Protein AF-A0A6A4K2A8-F1 (afdb_monomer_lite)

pLDDT: mean 83.27, std 16.17, range [41.16, 98.5]

Radius of gyration: 20.91 Å; chains: 1; bounding box: 30×36×70 Å

Organism: Apolygus lucorum (NCBI:txid248454)

Secondary structure (DSSP, 8-state):
----PPP---PPPSS--EEEE----B-TT-BTTTTBT-TT--S-----BTTB-TTSPBPHHHHHHHHHHHHHHHTT--SEEEE--

Structure (mmCIF, N/CA/C/O backbone):
data_AF-A0A6A4K2A8-F1
#
_entry.id   AF-A0A6A4K2A8-F1
#
loop_
_atom_site.group_PDB
_atom_site.id
_atom_site.type_symbol
_atom_site.label_atom_id
_atom_site.label_alt_id
_atom_site.label_comp_id
_atom_site.label_asym_id
_atom_site.label_entity_id
_atom_site.label_seq_id
_atom_site.pdbx_PDB_ins_code
_atom_site.Cartn_x
_atom_site.Cartn_y
_atom_site.Cartn_z
_atom_site.occupancy
_atom_site.B_iso_or_equiv
_atom_site.auth_seq_id
_atom_site.auth_comp_id
_atom_site.auth_asym_id
_atom_site.auth_atom_id
_atom_site.pdbx_PDB_model_num
ATOM 1 N N . MET A 1 1 ? -11.025 -25.167 43.882 1.00 41.16 1 MET A N 1
ATOM 2 C CA . MET A 1 1 ? -12.001 -24.510 42.988 1.00 41.16 1 MET A CA 1
ATOM 3 C C . MET A 1 1 ? -11.285 -23.324 42.372 1.00 41.16 1 MET A C 1
ATOM 5 O O . MET A 1 1 ? -10.896 -22.432 43.108 1.00 41.16 1 MET A O 1
ATOM 9 N N . SER A 1 2 ? -10.953 -23.400 41.083 1.00 50.00 2 SER A N 1
ATOM 10 C CA . SER A 1 2 ? -10.256 -22.323 40.374 1.00 50.00 2 SER A CA 1
ATOM 11 C C . SER A 1 2 ? -11.299 -21.297 39.944 1.00 50.00 2 SER A C 1
ATOM 13 O O . SER A 1 2 ? -12.215 -21.637 39.196 1.00 50.00 2 SER A O 1
ATOM 15 N N . GLU A 1 3 ? -11.206 -20.079 40.472 1.00 58.78 3 GLU A N 1
ATOM 16 C CA . GLU A 1 3 ? -12.058 -18.966 40.062 1.00 58.78 3 GLU A CA 1
ATOM 17 C C . GLU A 1 3 ? -11.810 -18.665 38.580 1.00 58.78 3 GLU A C 1
ATOM 19 O O . GLU A 1 3 ? -10.724 -18.243 38.180 1.00 58.78 3 GLU A O 1
ATOM 24 N N . HIS A 1 4 ? -12.819 -18.906 37.745 1.00 58.25 4 HIS A N 1
ATOM 25 C CA . HIS A 1 4 ? -12.840 -18.384 36.386 1.00 58.25 4 HIS A CA 1
ATOM 26 C C . HIS A 1 4 ? -13.029 -16.871 36.465 1.00 58.25 4 HIS A C 1
ATOM 28 O O . HIS A 1 4 ? -14.134 -16.379 36.687 1.00 58.25 4 HIS A O 1
ATOM 34 N N . LYS A 1 5 ? -11.929 -16.132 36.301 1.00 58.56 5 LYS A 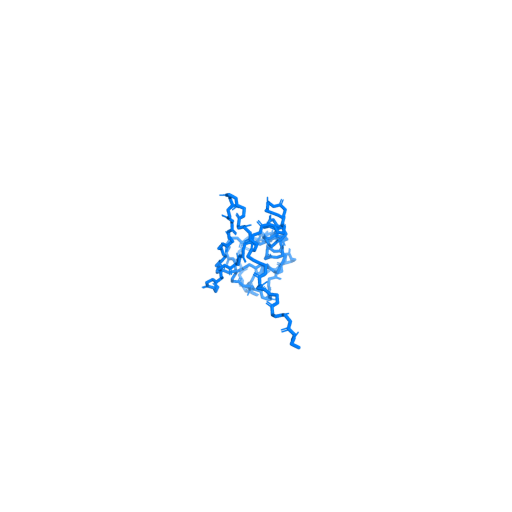N 1
ATOM 35 C CA . LYS A 1 5 ? -11.967 -14.684 36.112 1.00 58.56 5 LYS A CA 1
ATOM 36 C C . LYS A 1 5 ? -12.721 -14.405 34.803 1.00 58.56 5 LYS A C 1
ATOM 38 O O . LYS A 1 5 ? -12.293 -14.917 33.766 1.00 58.56 5 LYS A O 1
ATOM 43 N N . PRO A 1 6 ? -13.826 -13.641 34.819 1.00 64.94 6 PRO A N 1
ATOM 44 C CA . PRO A 1 6 ? -14.527 -13.303 33.591 1.00 64.94 6 PRO A CA 1
ATOM 45 C C . PRO A 1 6 ? -13.577 -12.544 32.653 1.00 64.94 6 PRO A C 1
ATOM 47 O O . PRO A 1 6 ? -12.717 -11.792 33.136 1.00 64.94 6 PRO A O 1
ATOM 50 N N . PRO A 1 7 ? -13.689 -12.741 31.327 1.00 63.00 7 PRO A N 1
ATOM 51 C CA . PRO A 1 7 ? -12.912 -11.970 30.373 1.00 63.00 7 PRO A CA 1
ATOM 52 C C . PRO A 1 7 ? -13.154 -10.485 30.643 1.00 63.00 7 PRO A C 1
ATOM 54 O O . PRO A 1 7 ? -14.289 -10.045 30.812 1.00 63.00 7 PRO A O 1
ATOM 57 N N . SER A 1 8 ? -12.062 -9.733 30.753 1.00 59.91 8 SER A N 1
ATOM 58 C CA . SER A 1 8 ? -12.094 -8.287 30.932 1.00 59.91 8 SER A CA 1
ATOM 59 C C . SER A 1 8 ? -12.818 -7.674 29.738 1.00 59.91 8 SER A C 1
ATOM 61 O O . SER A 1 8 ? -12.215 -7.520 28.678 1.00 59.91 8 SER A O 1
ATOM 63 N N . THR A 1 9 ? -14.095 -7.328 29.900 1.00 59.75 9 THR A N 1
ATOM 64 C CA . THR A 1 9 ? -14.840 -6.512 28.942 1.00 59.75 9 THR A CA 1
ATOM 65 C C . THR A 1 9 ? -14.169 -5.147 28.913 1.00 59.75 9 THR A C 1
ATOM 67 O O . THR A 1 9 ? -14.428 -4.290 29.757 1.00 59.75 9 THR A O 1
ATOM 70 N N . ARG A 1 10 ? -13.214 -4.965 28.000 1.00 65.38 10 ARG A N 1
ATOM 71 C CA . ARG A 1 10 ? -12.625 -3.655 27.746 1.00 65.38 10 ARG A CA 1
ATOM 72 C C . ARG A 1 10 ? -13.779 -2.796 27.231 1.00 65.38 10 ARG A C 1
ATOM 74 O O . ARG A 1 10 ? -14.356 -3.123 26.200 1.00 65.38 10 ARG A O 1
ATOM 81 N N . ALA A 1 11 ? -14.179 -1.781 27.995 1.00 67.19 11 ALA A N 1
ATOM 82 C CA . ALA A 1 11 ? -15.138 -0.799 27.510 1.00 67.19 11 ALA A CA 1
ATOM 83 C C . ALA A 1 11 ? -14.568 -0.222 26.208 1.00 67.19 11 ALA A C 1
ATOM 85 O O . ALA A 1 11 ? -13.420 0.233 26.205 1.00 67.19 11 ALA A O 1
ATOM 86 N N . LEU A 1 12 ? -15.316 -0.328 25.108 1.00 65.38 12 LEU A N 1
ATOM 87 C CA . LEU A 1 12 ? -14.902 0.300 23.859 1.00 65.38 12 LEU A CA 1
ATOM 88 C C . LEU A 1 12 ? -14.840 1.817 24.105 1.00 65.38 12 LEU A C 1
ATOM 90 O O . LEU A 1 12 ? -15.712 2.338 24.815 1.00 65.38 12 LEU A O 1
ATOM 94 N N . PRO A 1 13 ? -13.805 2.518 23.610 1.00 67.06 13 PRO A N 1
ATOM 95 C CA . PRO A 1 13 ? -13.756 3.970 23.710 1.00 67.06 13 PRO A CA 1
ATOM 96 C C . PRO A 1 13 ? -15.030 4.572 23.100 1.00 67.06 13 PRO A C 1
ATOM 98 O O . PRO A 1 13 ? -15.630 3.980 22.205 1.00 67.06 13 PRO A O 1
ATOM 101 N N . LEU A 1 14 ? -15.458 5.736 23.597 1.00 70.38 14 LEU A N 1
ATOM 102 C CA . LEU A 1 14 ? -16.674 6.407 23.109 1.00 70.38 14 LEU A CA 1
ATOM 103 C C . LEU A 1 14 ? -16.618 6.694 21.596 1.00 70.38 14 LEU A C 1
ATOM 105 O O . LEU A 1 14 ? -17.667 6.697 20.957 1.00 70.38 14 LEU A O 1
ATOM 109 N N . ASP A 1 15 ? -15.406 6.828 21.044 1.00 80.06 15 ASP A N 1
ATOM 110 C CA 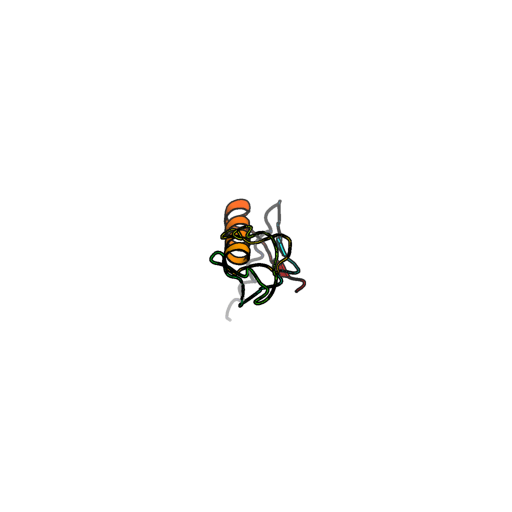. ASP A 1 15 ? -15.138 6.875 19.610 1.00 80.06 15 ASP A CA 1
ATOM 111 C C . ASP A 1 15 ? -14.336 5.635 19.189 1.00 80.06 15 ASP A C 1
ATOM 113 O O . ASP A 1 15 ? -13.241 5.385 19.695 1.00 80.06 15 ASP A O 1
ATOM 117 N N . SER A 1 16 ? -14.876 4.861 18.248 1.00 86.81 16 SER A N 1
ATOM 118 C CA . SER A 1 16 ? -14.208 3.705 17.653 1.00 86.81 16 SER A CA 1
ATOM 119 C C . SER A 1 16 ? -14.008 3.920 16.158 1.00 86.81 16 SER A C 1
ATOM 121 O O . SER A 1 16 ? -14.894 4.423 15.464 1.00 86.81 16 SER A O 1
ATOM 123 N N . TYR A 1 17 ? -12.835 3.529 15.671 1.00 93.62 17 TYR A N 1
ATOM 124 C CA . TYR A 1 17 ? -12.411 3.717 14.292 1.00 93.62 17 TYR A CA 1
ATOM 125 C C . TYR A 1 17 ? -12.044 2.376 13.667 1.00 93.62 17 TYR A C 1
ATOM 127 O O . TYR A 1 17 ? -11.484 1.488 14.316 1.00 93.62 17 TYR A O 1
ATOM 135 N N . PHE A 1 18 ? -12.308 2.257 12.373 1.00 96.50 18 PHE A N 1
ATOM 136 C CA . PHE A 1 18 ? -11.772 1.197 11.534 1.00 96.50 18 PHE A CA 1
ATOM 137 C C . PHE A 1 18 ? -11.243 1.812 10.243 1.00 96.50 18 PHE A C 1
ATOM 139 O O . PHE A 1 18 ? -11.734 2.844 9.781 1.00 96.50 18 PHE A O 1
ATOM 146 N N . TRP A 1 19 ? -10.251 1.161 9.648 1.00 98.19 19 TRP A N 1
ATOM 147 C CA . TRP A 1 19 ? -9.774 1.525 8.320 1.00 98.19 19 TRP A CA 1
ATOM 148 C C . TRP A 1 19 ? -10.507 0.707 7.265 1.00 98.19 19 TRP A C 1
ATOM 150 O O . TRP A 1 19 ? -10.664 -0.500 7.430 1.00 98.19 19 TRP A O 1
ATOM 160 N N . HIS A 1 20 ? -10.908 1.335 6.162 1.00 98.19 20 HIS A N 1
ATOM 161 C CA . HIS A 1 20 ? -11.306 0.626 4.947 1.00 98.19 20 HIS A CA 1
ATOM 162 C C . HIS A 1 20 ? -10.288 0.929 3.852 1.00 98.19 20 HIS A C 1
ATOM 164 O O . HIS A 1 20 ? -10.100 2.085 3.484 1.00 98.19 20 HIS A O 1
ATOM 170 N N . ILE A 1 21 ? -9.619 -0.114 3.368 1.00 98.38 21 ILE A N 1
ATOM 171 C CA . ILE A 1 21 ? -8.688 -0.058 2.239 1.00 98.38 21 ILE A CA 1
ATOM 172 C C . ILE A 1 21 ? -9.178 -0.980 1.121 1.00 98.38 21 ILE A C 1
ATOM 174 O O . ILE A 1 21 ? -9.807 -2.010 1.372 1.00 98.38 21 ILE A O 1
ATOM 178 N N . SER A 1 22 ? -8.897 -0.612 -0.121 1.00 98.25 22 SER A N 1
ATOM 179 C CA . SER A 1 22 ? -9.277 -1.385 -1.300 1.00 98.25 22 SER A CA 1
ATOM 180 C C . SER A 1 22 ? -8.325 -1.076 -2.442 1.00 98.25 22 SER A C 1
ATOM 182 O O . SER A 1 22 ? -7.697 -0.018 -2.463 1.00 98.25 22 SER A O 1
ATOM 184 N N . ASP A 1 23 ? -8.262 -2.008 -3.374 1.00 97.56 23 ASP A N 1
ATOM 185 C CA . ASP A 1 23 ? -7.736 -1.913 -4.725 1.00 97.56 23 ASP A CA 1
ATOM 186 C C . ASP A 1 23 ? -6.334 -1.311 -4.756 1.00 97.56 23 ASP A C 1
ATOM 188 O O . ASP A 1 23 ? -6.046 -0.384 -5.511 1.00 97.56 23 ASP A O 1
ATOM 192 N N . PHE A 1 24 ? -5.426 -1.843 -3.924 1.00 97.56 24 PHE A N 1
ATOM 193 C CA . PHE A 1 24 ? -4.048 -1.347 -3.907 1.00 97.56 24 PHE A CA 1
ATOM 194 C C . PHE A 1 24 ? -3.374 -1.485 -5.268 1.00 97.56 24 PHE A C 1
ATOM 196 O O . PHE A 1 24 ? -2.502 -0.674 -5.568 1.00 97.56 24 PHE A O 1
ATOM 203 N N . HIS A 1 25 ? -3.769 -2.489 -6.064 1.00 97.38 25 HIS A N 1
ATOM 204 C CA . HIS A 1 25 ? -3.249 -2.736 -7.407 1.00 97.38 25 HIS A CA 1
ATOM 205 C C . HIS A 1 25 ? -1.725 -2.615 -7.451 1.00 97.38 25 HIS A C 1
ATOM 207 O O . HIS A 1 25 ? -1.176 -1.665 -7.988 1.00 97.38 25 HIS A O 1
ATOM 213 N N . TRP A 1 26 ? -1.021 -3.547 -6.811 1.00 96.38 26 TRP A N 1
ATOM 214 C CA . TRP A 1 26 ? 0.437 -3.501 -6.779 1.00 96.38 26 TRP A CA 1
ATOM 215 C C . TRP A 1 26 ? 1.048 -3.869 -8.140 1.00 96.38 26 TRP A C 1
ATOM 217 O O . TRP A 1 26 ? 0.849 -4.986 -8.621 1.00 96.38 26 TRP A O 1
ATOM 227 N N . ASP A 1 27 ? 1.863 -2.973 -8.706 1.00 94.38 27 ASP A N 1
ATOM 228 C CA . ASP A 1 27 ? 2.700 -3.252 -9.875 1.00 94.38 27 ASP A CA 1
ATOM 229 C C . ASP A 1 27 ? 4.151 -3.586 -9.474 1.00 94.38 27 ASP A C 1
ATOM 231 O O . ASP A 1 27 ? 4.931 -2.691 -9.121 1.00 94.38 27 ASP A O 1
ATOM 235 N N . PRO A 1 28 ? 4.578 -4.859 -9.572 1.00 92.44 28 PRO A N 1
ATOM 236 C CA . PRO A 1 28 ? 5.959 -5.250 -9.295 1.00 92.44 28 PRO A CA 1
ATOM 237 C C . PRO A 1 28 ? 6.954 -4.783 -10.370 1.00 92.44 28 PRO A C 1
ATOM 239 O O . PRO A 1 28 ? 8.162 -4.878 -10.15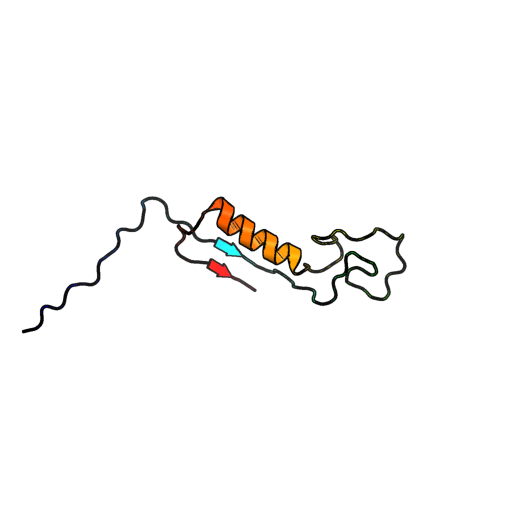7 1.00 92.44 28 PRO A O 1
ATOM 242 N N . ASN A 1 29 ? 6.481 -4.317 -11.529 1.00 89.88 29 ASN A N 1
ATOM 243 C CA . ASN A 1 29 ? 7.318 -3.845 -12.630 1.00 89.88 29 ASN A CA 1
ATOM 244 C C . ASN 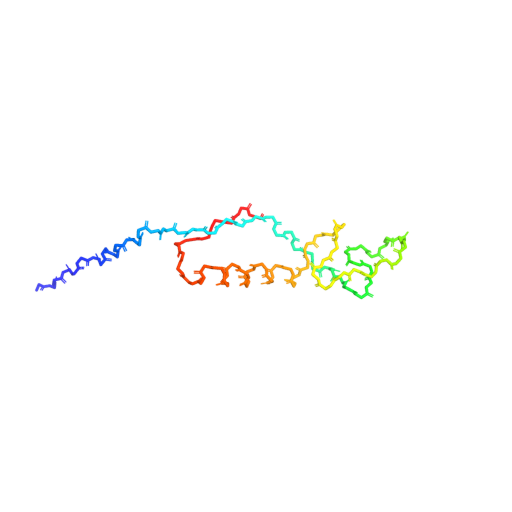A 1 29 ? 7.469 -2.323 -12.664 1.00 89.88 29 ASN A C 1
ATOM 246 O O . ASN A 1 29 ? 8.166 -1.828 -13.553 1.00 89.88 29 ASN A O 1
ATOM 250 N N . TYR A 1 30 ? 6.852 -1.597 -11.725 1.00 90.94 30 TYR A N 1
ATOM 251 C CA . TYR A 1 30 ? 6.946 -0.146 -11.693 1.00 90.94 30 TYR A CA 1
ATOM 252 C C . TYR A 1 30 ? 8.402 0.331 -11.562 1.00 90.94 30 TYR A C 1
ATOM 254 O O . TYR A 1 30 ? 9.153 -0.131 -10.699 1.00 90.94 30 TYR A O 1
ATOM 262 N N . SER A 1 31 ? 8.796 1.311 -12.377 1.00 86.75 31 SER A N 1
ATOM 263 C CA . SER A 1 31 ? 10.090 1.984 -12.291 1.00 86.75 31 SER A CA 1
ATOM 264 C C . SER A 1 31 ? 9.978 3.490 -12.512 1.00 86.75 31 SER A C 1
ATOM 266 O O . SER A 1 31 ? 9.562 3.949 -13.575 1.00 86.75 31 SER A O 1
ATOM 268 N N . ASP A 1 32 ? 10.478 4.259 -11.546 1.00 84.06 32 ASP A N 1
ATOM 269 C CA . ASP A 1 32 ? 10.657 5.715 -11.624 1.00 84.06 32 ASP A CA 1
ATOM 270 C C . ASP A 1 32 ? 11.835 6.134 -12.538 1.00 84.06 32 ASP A C 1
ATOM 272 O O . ASP A 1 32 ? 12.035 7.313 -12.825 1.00 84.06 32 ASP A O 1
ATOM 276 N N . LYS A 1 33 ? 12.621 5.165 -13.037 1.00 79.62 33 LYS A N 1
ATOM 277 C CA . LYS A 1 33 ? 13.817 5.395 -13.874 1.00 79.62 33 LYS A CA 1
ATOM 278 C C . LYS A 1 33 ? 13.577 5.209 -15.373 1.00 79.62 33 LYS A C 1
ATOM 280 O O . LYS A 1 33 ? 14.489 5.457 -16.161 1.00 79.62 33 LYS A O 1
ATOM 285 N N . GLY A 1 34 ? 12.377 4.793 -15.781 1.00 69.56 34 GLY A N 1
ATOM 286 C CA . GLY A 1 34 ? 11.983 4.682 -17.188 1.00 69.56 34 GLY A CA 1
ATOM 287 C C . GLY A 1 34 ? 11.032 3.519 -17.461 1.00 69.56 34 GLY A C 1
ATOM 288 O O . GLY A 1 34 ? 11.134 2.461 -16.850 1.00 69.56 34 GLY A O 1
ATOM 289 N N . GLY A 1 35 ? 10.105 3.712 -18.404 1.00 63.81 35 GLY A N 1
ATOM 290 C CA . GLY A 1 35 ? 9.133 2.681 -18.782 1.00 63.81 35 GLY A CA 1
ATOM 291 C C . GLY A 1 35 ? 8.073 2.379 -17.719 1.00 63.81 35 GLY A C 1
ATOM 292 O O . GLY A 1 35 ? 7.417 1.353 -17.857 1.00 63.81 35 GLY A O 1
ATOM 293 N N . ALA A 1 36 ? 7.918 3.254 -16.709 1.00 67.31 36 ALA A N 1
ATOM 294 C CA . ALA A 1 36 ? 6.942 3.229 -15.611 1.00 67.31 36 ALA A CA 1
ATOM 295 C C . ALA A 1 36 ? 6.441 1.813 -15.290 1.00 67.31 36 ALA A C 1
ATOM 297 O O . ALA A 1 36 ? 7.138 1.075 -14.617 1.00 67.31 36 ALA A O 1
ATOM 298 N N . CYS A 1 37 ? 5.304 1.416 -15.853 1.00 79.00 37 CYS A N 1
ATOM 299 C CA . CYS A 1 37 ? 4.686 0.092 -15.736 1.00 79.00 37 CYS A CA 1
ATOM 300 C C . CYS A 1 37 ? 4.594 -0.677 -17.070 1.00 79.00 37 CYS A C 1
ATOM 302 O O . CYS A 1 37 ? 4.106 -1.805 -17.144 1.00 79.00 37 CYS A O 1
ATOM 304 N N . ARG A 1 38 ? 5.015 -0.064 -18.183 1.00 71.50 38 ARG A N 1
ATOM 305 C CA . ARG A 1 38 ? 4.906 -0.620 -19.537 1.00 71.50 38 ARG A CA 1
ATOM 306 C C . ARG A 1 38 ? 6.249 -0.522 -20.235 1.00 71.50 38 ARG A C 1
ATOM 308 O O . ARG A 1 38 ? 6.671 0.554 -20.651 1.00 71.50 38 ARG A O 1
ATOM 315 N N . LYS A 1 39 ? 6.859 -1.682 -20.487 1.00 59.75 39 LYS A N 1
ATOM 316 C CA . LYS A 1 39 ? 8.159 -1.809 -21.170 1.00 59.75 39 LYS A CA 1
ATOM 317 C C . LYS A 1 39 ? 8.206 -1.201 -22.585 1.00 59.75 39 LYS A C 1
ATOM 319 O O . LYS A 1 39 ? 9.283 -1.143 -23.167 1.00 59.75 39 LYS A O 1
ATOM 324 N N . THR A 1 40 ? 7.072 -0.784 -23.156 1.00 54.84 40 THR A N 1
ATOM 325 C CA . THR A 1 40 ? 6.934 -0.445 -24.582 1.00 54.84 40 THR A CA 1
ATOM 326 C C . THR A 1 40 ? 6.185 0.853 -24.898 1.00 54.84 40 THR A C 1
ATOM 328 O O . THR A 1 40 ? 5.952 1.098 -26.076 1.00 54.84 40 THR A O 1
ATOM 331 N N . MET A 1 41 ? 5.805 1.703 -23.934 1.00 54.41 41 MET A N 1
ATOM 332 C CA . MET A 1 41 ? 5.087 2.953 -24.261 1.00 54.41 41 MET A CA 1
ATOM 333 C C . MET A 1 41 ? 6.035 3.985 -24.905 1.00 54.41 41 MET A C 1
ATOM 335 O O . MET A 1 41 ? 6.894 4.525 -24.206 1.00 54.41 41 MET A O 1
ATOM 339 N N . PRO A 1 42 ? 5.881 4.319 -26.203 1.00 51.22 42 PRO A N 1
ATOM 340 C CA . PRO A 1 42 ? 6.608 5.398 -26.851 1.00 51.22 42 PRO A CA 1
ATOM 341 C C . PRO A 1 42 ? 5.785 6.677 -26.655 1.00 51.22 42 PRO A C 1
ATOM 343 O O . PRO A 1 42 ? 5.115 7.158 -27.564 1.00 51.22 42 PRO A O 1
ATOM 346 N N . GLY A 1 43 ? 5.739 7.165 -25.420 1.00 55.56 43 GLY A N 1
ATOM 347 C CA . GLY A 1 43 ? 5.155 8.463 -25.081 1.00 55.56 43 GLY A CA 1
ATOM 348 C C . GLY A 1 43 ? 6.263 9.479 -24.814 1.00 55.56 43 GLY A C 1
ATOM 349 O O . GLY A 1 43 ? 7.384 9.061 -24.516 1.00 55.56 43 GLY A O 1
ATOM 350 N N . PRO A 1 44 ? 6.000 10.799 -24.909 1.00 55.34 44 PRO A N 1
ATOM 351 C CA . PRO A 1 44 ? 6.972 11.803 -24.482 1.00 55.34 44 PRO A CA 1
ATOM 352 C C . PRO A 1 44 ? 7.432 11.430 -23.075 1.00 55.34 44 PRO A C 1
ATOM 354 O O . PRO A 1 44 ? 6.583 11.189 -22.222 1.00 55.34 44 PRO A O 1
ATOM 357 N N . PHE A 1 45 ? 8.749 11.304 -22.884 1.00 59.97 45 PHE A N 1
ATOM 358 C CA . PHE A 1 45 ? 9.409 10.835 -21.665 1.00 59.97 45 PHE A CA 1
ATOM 359 C C . PHE A 1 45 ? 9.024 11.700 -20.455 1.00 59.97 45 PHE A C 1
ATOM 361 O O . PHE A 1 45 ? 9.794 12.546 -20.004 1.00 59.97 45 PHE A O 1
ATOM 368 N N . ARG A 1 46 ? 7.813 11.527 -19.929 1.00 65.75 46 ARG A N 1
ATOM 369 C CA . ARG A 1 46 ? 7.490 11.925 -18.571 1.00 65.75 46 ARG A CA 1
ATOM 370 C C . ARG A 1 46 ? 8.194 10.910 -17.702 1.00 65.75 46 ARG A C 1
ATOM 372 O O . ARG A 1 46 ? 7.902 9.721 -17.786 1.00 65.75 46 ARG A O 1
ATOM 379 N N . THR A 1 47 ? 9.201 11.376 -16.975 1.00 74.00 47 THR A N 1
ATOM 380 C CA . THR A 1 47 ? 9.861 10.561 -15.966 1.00 74.00 47 THR A CA 1
ATOM 381 C C . THR A 1 47 ? 8.826 10.299 -14.872 1.00 74.00 47 THR A C 1
ATOM 383 O O . THR A 1 47 ? 8.411 11.264 -14.225 1.00 74.00 47 THR A O 1
ATOM 386 N N . PRO A 1 48 ? 8.366 9.050 -14.709 1.00 84.31 48 PRO A N 1
ATOM 387 C CA . PRO A 1 48 ? 7.366 8.710 -13.704 1.00 84.31 48 PRO A CA 1
ATOM 388 C C . PRO A 1 48 ? 7.897 9.009 -12.293 1.00 84.31 48 PRO A C 1
ATOM 390 O O . PRO A 1 48 ? 9.101 8.929 -12.040 1.00 84.31 48 PRO A O 1
ATOM 393 N N . GLY A 1 49 ? 7.010 9.394 -11.372 1.00 89.75 49 GLY A N 1
ATOM 394 C CA . GLY A 1 49 ? 7.395 9.798 -10.018 1.00 89.75 49 GLY A CA 1
ATOM 395 C C . GLY A 1 49 ? 7.758 8.617 -9.106 1.00 89.75 49 GLY A C 1
ATOM 396 O O . GLY A 1 49 ? 7.392 7.477 -9.380 1.00 89.75 49 GLY A O 1
ATOM 397 N N . PRO A 1 50 ? 8.411 8.848 -7.955 1.00 92.75 50 PRO A N 1
ATOM 398 C CA . PRO A 1 50 ? 8.747 7.770 -7.019 1.00 92.75 50 PRO A CA 1
ATOM 399 C C . PRO A 1 50 ? 7.523 7.138 -6.334 1.00 92.75 50 PRO A C 1
ATOM 401 O O . PRO A 1 50 ? 7.637 6.053 -5.771 1.00 92.75 50 PRO A O 1
ATOM 404 N N . LEU A 1 51 ? 6.363 7.806 -6.359 1.00 94.56 51 LEU A N 1
ATOM 405 C CA . LEU A 1 51 ? 5.106 7.336 -5.759 1.00 94.56 51 LEU A CA 1
ATOM 406 C C . LEU A 1 51 ? 4.062 6.900 -6.791 1.00 94.56 51 LEU A C 1
ATOM 408 O O . LEU A 1 51 ? 2.943 6.583 -6.411 1.00 94.56 51 LEU A O 1
ATOM 412 N N . GLY A 1 52 ? 4.397 6.879 -8.078 1.00 92.44 52 GLY A N 1
ATOM 413 C CA . GLY A 1 52 ? 3.463 6.443 -9.111 1.00 92.44 52 GLY A CA 1
ATOM 414 C C . GLY A 1 52 ? 3.361 7.398 -10.290 1.00 92.44 52 GLY A C 1
ATOM 415 O O . GLY A 1 52 ? 3.970 8.470 -10.329 1.00 92.44 52 GLY A O 1
ATOM 416 N N . GLU A 1 53 ? 2.554 6.953 -11.242 1.00 88.75 53 GLU A N 1
ATOM 417 C CA . GLU A 1 53 ? 2.160 7.644 -12.461 1.00 88.75 53 GLU A CA 1
ATOM 418 C C . GLU A 1 53 ? 0.694 7.280 -12.715 1.00 88.75 53 GLU A C 1
ATOM 420 O O . GLU A 1 53 ? 0.317 6.121 -12.561 1.00 88.75 53 GLU A O 1
ATOM 425 N N . GLU A 1 54 ? -0.132 8.237 -13.132 1.00 87.69 54 GLU A N 1
ATOM 426 C CA . GLU A 1 54 ? -1.589 8.065 -13.297 1.00 87.69 54 GLU A CA 1
ATOM 427 C C . GLU A 1 54 ? -2.015 6.936 -14.252 1.00 87.69 54 GLU A C 1
ATOM 429 O O . GLU A 1 54 ? -3.143 6.455 -14.196 1.00 87.69 54 GLU A O 1
ATOM 434 N N . SER A 1 55 ? -1.123 6.529 -15.156 1.00 87.56 55 SER A N 1
ATOM 435 C CA . SER A 1 55 ? -1.373 5.489 -16.159 1.00 87.56 55 SER A CA 1
ATOM 436 C C . SER A 1 55 ? -0.921 4.088 -15.728 1.00 87.56 55 SER A C 1
ATOM 438 O O . SER A 1 55 ? -0.983 3.153 -16.536 1.00 87.56 55 SER A O 1
ATOM 440 N N . CYS A 1 56 ? -0.465 3.948 -14.482 1.00 89.81 56 CYS A N 1
ATOM 441 C CA . CYS A 1 56 ? 0.078 2.728 -13.907 1.00 89.81 56 CYS A CA 1
ATOM 442 C C . CYS A 1 56 ? -0.673 2.299 -12.647 1.00 89.81 56 CYS A C 1
ATOM 444 O O . CYS A 1 56 ? -1.264 3.114 -11.944 1.00 89.81 56 CYS A O 1
ATOM 446 N N . ASP A 1 57 ? -0.570 1.006 -12.359 1.00 94.06 57 ASP A N 1
ATOM 447 C CA . ASP A 1 57 ? -0.880 0.428 -11.055 1.00 94.06 57 ASP A CA 1
ATOM 448 C C . ASP A 1 57 ? 0.162 0.898 -10.006 1.00 94.06 57 ASP A C 1
ATOM 450 O O . ASP A 1 57 ? 1.239 1.410 -10.342 1.00 94.06 57 ASP A O 1
ATOM 454 N N . SER A 1 58 ? -0.163 0.773 -8.719 1.00 96.50 58 SER A N 1
ATOM 455 C CA . SER A 1 58 ? 0.597 1.363 -7.613 1.00 96.50 58 SER A CA 1
ATOM 456 C C . SER A 1 58 ? 1.987 0.739 -7.440 1.00 96.50 58 SER A C 1
ATOM 458 O O . SER A 1 58 ? 2.102 -0.484 -7.287 1.00 96.50 58 SER A O 1
ATOM 460 N N . PRO A 1 59 ? 3.062 1.542 -7.323 1.00 95.88 59 PRO A N 1
ATOM 461 C CA . PRO A 1 59 ? 4.332 1.029 -6.830 1.00 95.88 59 PRO A CA 1
ATOM 462 C C . PRO A 1 59 ? 4.251 0.659 -5.349 1.00 95.88 59 PRO A C 1
ATOM 464 O O . PRO A 1 59 ? 3.442 1.194 -4.589 1.00 95.88 59 PRO A O 1
ATOM 467 N N . TRP A 1 60 ? 5.179 -0.193 -4.906 1.00 96.75 60 TRP A N 1
ATOM 468 C CA . TRP A 1 60 ? 5.301 -0.562 -3.492 1.00 96.75 60 TRP A CA 1
ATOM 469 C C . TRP A 1 60 ? 5.441 0.659 -2.568 1.00 96.75 60 TRP A C 1
ATOM 471 O O . TRP A 1 60 ? 4.822 0.707 -1.509 1.00 96.75 60 TRP A O 1
ATOM 481 N N . SER A 1 61 ? 6.195 1.674 -2.997 1.00 97.25 61 SER A N 1
ATOM 482 C CA . SER A 1 61 ? 6.392 2.926 -2.258 1.00 97.25 61 SER A CA 1
ATOM 483 C C . SER A 1 61 ? 5.083 3.672 -1.973 1.00 97.25 61 SER A C 1
ATOM 485 O O . SER A 1 61 ? 4.940 4.255 -0.898 1.00 97.25 61 SER A O 1
ATOM 487 N N . LEU A 1 62 ? 4.112 3.638 -2.893 1.00 97.81 62 LEU A N 1
ATOM 488 C CA . LEU A 1 62 ? 2.801 4.256 -2.687 1.00 97.81 62 LEU A CA 1
ATOM 489 C C . LEU A 1 62 ? 1.995 3.492 -1.635 1.00 97.81 62 LEU A C 1
ATOM 491 O O . LEU A 1 62 ? 1.475 4.106 -0.705 1.00 97.81 62 LEU A O 1
ATOM 495 N N . ILE A 1 63 ? 1.950 2.161 -1.742 1.00 98.50 63 ILE A N 1
ATOM 496 C CA . ILE A 1 63 ? 1.256 1.289 -0.781 1.00 98.50 63 ILE A CA 1
ATOM 497 C C . ILE A 1 63 ? 1.843 1.479 0.620 1.00 98.50 63 ILE A C 1
ATOM 499 O O . ILE A 1 63 ? 1.110 1.700 1.584 1.00 98.50 63 ILE A O 1
ATOM 503 N N . GLU A 1 64 ? 3.170 1.467 0.731 1.00 98.44 64 GLU A N 1
ATOM 504 C CA . GLU A 1 64 ? 3.868 1.686 1.994 1.00 98.44 64 GLU A CA 1
ATOM 505 C C . GLU A 1 64 ? 3.543 3.072 2.577 1.00 98.44 64 GLU A C 1
ATOM 507 O O . GLU A 1 64 ? 3.222 3.191 3.762 1.00 98.44 64 GLU A O 1
ATOM 512 N N . SER A 1 65 ? 3.529 4.117 1.740 1.00 98.44 65 SER A N 1
ATOM 513 C CA . SER A 1 65 ? 3.169 5.474 2.171 1.00 98.44 65 SER A CA 1
ATOM 514 C C . SER A 1 65 ? 1.731 5.575 2.692 1.00 98.44 65 SER A C 1
ATOM 516 O O . SER A 1 65 ? 1.494 6.255 3.691 1.00 98.44 65 SER A O 1
ATOM 518 N N . ALA A 1 66 ? 0.782 4.858 2.078 1.00 98.25 66 ALA A N 1
ATOM 519 C CA . ALA A 1 66 ? -0.611 4.832 2.512 1.00 98.25 66 ALA A CA 1
ATOM 520 C C . ALA A 1 66 ? -0.752 4.165 3.888 1.00 98.25 66 ALA A C 1
ATOM 522 O O . ALA A 1 66 ? -1.398 4.717 4.779 1.00 98.25 66 ALA A O 1
ATOM 523 N N . VAL A 1 67 ? -0.077 3.032 4.106 1.00 97.69 67 VAL A N 1
ATOM 524 C CA . VAL A 1 67 ? -0.072 2.341 5.407 1.00 97.69 67 VAL A CA 1
ATOM 525 C C . VAL A 1 67 ? 0.583 3.201 6.493 1.00 97.69 67 VAL A C 1
ATOM 527 O O . VAL A 1 67 ? 0.069 3.282 7.612 1.00 97.69 67 VAL A O 1
ATOM 530 N N . TYR A 1 68 ? 1.673 3.912 6.180 1.00 98.25 68 TYR A N 1
ATOM 531 C CA . TYR A 1 68 ? 2.253 4.877 7.119 1.00 98.25 68 TYR A CA 1
ATOM 532 C C . TYR A 1 68 ? 1.308 6.041 7.419 1.00 98.25 68 TYR A C 1
ATOM 534 O O . TYR A 1 68 ? 1.226 6.460 8.574 1.00 98.25 68 TYR A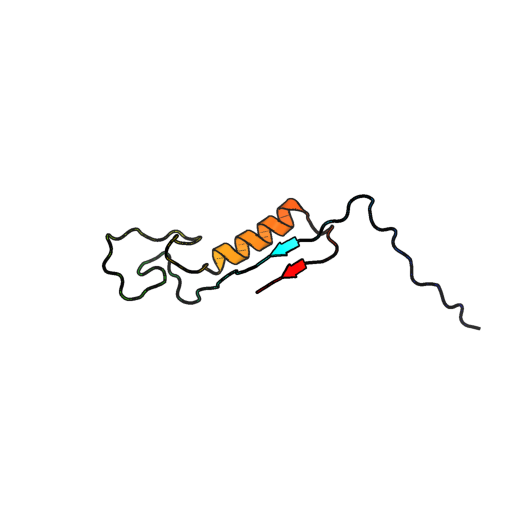 O 1
ATOM 542 N N . ALA A 1 69 ? 0.574 6.544 6.425 1.00 98.38 69 ALA A N 1
ATOM 543 C CA . ALA A 1 69 ? -0.415 7.597 6.631 1.00 98.38 69 ALA A CA 1
ATOM 544 C C . ALA A 1 69 ? -1.561 7.127 7.541 1.00 98.38 69 ALA A C 1
ATOM 546 O O . ALA A 1 69 ? -1.924 7.848 8.467 1.00 98.38 69 ALA A O 1
ATOM 547 N N . MET A 1 70 ? -2.064 5.901 7.358 1.00 97.38 70 MET A N 1
ATOM 548 C CA . MET A 1 70 ? -3.061 5.297 8.257 1.00 97.38 70 MET A CA 1
ATOM 549 C C . MET A 1 70 ? -2.556 5.282 9.706 1.00 97.38 70 MET A C 1
ATOM 551 O O . MET A 1 70 ? -3.242 5.735 10.623 1.00 97.38 70 MET A O 1
ATOM 555 N N . LYS A 1 71 ? -1.309 4.842 9.914 1.00 96.19 71 LYS A N 1
ATOM 556 C CA . LYS A 1 71 ? -0.680 4.863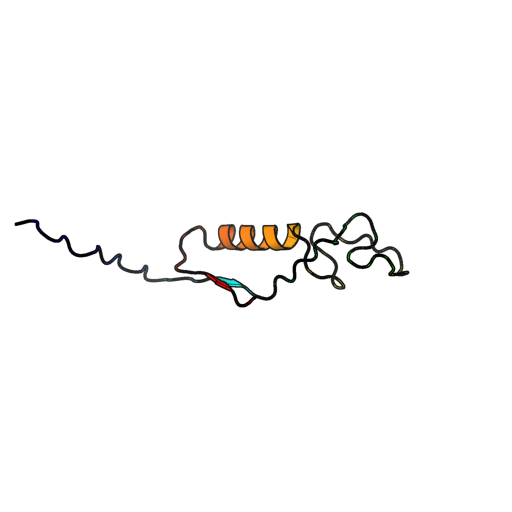 11.240 1.00 96.19 71 LYS A CA 1
ATOM 557 C C . LYS A 1 71 ? -0.496 6.286 11.780 1.00 96.19 71 LYS A C 1
ATOM 559 O O . LYS A 1 71 ? -0.679 6.501 12.970 1.00 96.19 71 LYS A O 1
ATOM 564 N N . ALA A 1 72 ? -0.135 7.255 10.944 1.00 97.69 72 ALA A N 1
ATOM 565 C CA . ALA A 1 72 ? 0.072 8.638 11.372 1.00 97.69 72 ALA A CA 1
ATOM 566 C C . ALA A 1 72 ? -1.236 9.353 11.756 1.00 97.69 72 ALA A C 1
ATOM 568 O O . ALA A 1 72 ? -1.216 10.206 12.639 1.00 97.69 72 ALA A O 1
ATOM 569 N N . ILE A 1 73 ? -2.355 9.011 11.107 1.00 96.00 73 ILE A N 1
ATOM 570 C CA . ILE A 1 73 ? -3.666 9.629 11.347 1.00 96.00 73 ILE A CA 1
ATOM 571 C C . ILE A 1 73 ? -4.322 9.084 12.621 1.00 96.00 73 ILE A C 1
ATOM 573 O O . ILE A 1 73 ? -4.763 9.875 13.449 1.00 96.00 73 ILE A O 1
ATOM 577 N N . GLN A 1 74 ? -4.386 7.756 12.780 1.00 94.25 74 GLN A N 1
ATOM 578 C CA . GLN A 1 74 ? -5.143 7.115 13.869 1.00 94.25 74 GLN A CA 1
ATOM 579 C C . GLN A 1 74 ? -4.252 6.501 14.963 1.00 94.25 74 GLN A C 1
ATOM 581 O O . GLN A 1 74 ? -4.723 6.168 16.049 1.00 94.25 74 GLN A O 1
ATOM 586 N N . GLY A 1 75 ? -2.956 6.323 14.705 1.00 90.88 75 GLY A N 1
ATOM 587 C CA . GLY A 1 75 ? -2.081 5.580 15.606 1.00 90.88 75 GLY A CA 1
ATOM 588 C C . GLY A 1 75 ? -2.464 4.100 15.674 1.00 90.88 75 GLY A C 1
ATOM 589 O O . GLY A 1 75 ? -2.759 3.466 14.662 1.00 90.88 75 GLY A O 1
ATOM 590 N N . GLU A 1 76 ? -2.429 3.542 16.882 1.00 89.00 76 GLU A N 1
ATOM 591 C CA . GLU A 1 76 ? -2.776 2.139 17.158 1.00 89.00 76 GLU A CA 1
ATOM 592 C C . GLU A 1 76 ? -4.199 1.992 17.728 1.00 89.00 76 GLU A C 1
ATOM 594 O O . GLU A 1 76 ? -4.627 0.891 18.071 1.00 89.00 76 GLU A O 1
ATOM 599 N N . GLU A 1 77 ? -4.950 3.094 17.821 1.00 89.88 77 GLU A N 1
ATOM 600 C CA . GLU A 1 77 ? -6.302 3.128 18.383 1.00 89.88 77 GLU A CA 1
ATOM 601 C C . GLU A 1 77 ? -7.362 2.921 17.293 1.00 89.88 77 GLU A C 1
ATOM 603 O O . GLU A 1 77 ? -8.082 3.838 16.912 1.00 89.88 77 GLU A O 1
ATOM 608 N N . PHE A 1 78 ? -7.455 1.701 16.771 1.00 92.81 78 PHE A N 1
ATOM 609 C CA . PHE A 1 78 ? -8.513 1.271 15.852 1.00 92.81 78 PHE A CA 1
ATOM 610 C C . PHE A 1 78 ? -8.901 -0.181 16.155 1.00 92.81 78 PHE A C 1
ATOM 612 O O . PHE A 1 78 ? -8.117 -0.931 16.737 1.00 92.81 78 PHE A O 1
ATOM 619 N N . GLU A 1 79 ? -10.108 -0.595 15.777 1.00 94.19 79 GLU A N 1
ATOM 620 C CA . GLU A 1 79 ? -10.585 -1.950 16.084 1.00 94.19 79 GLU A CA 1
ATOM 621 C C . GLU A 1 79 ? -10.172 -2.981 15.034 1.00 94.19 79 GLU A C 1
ATOM 623 O O . GLU A 1 79 ? -9.743 -4.085 15.372 1.00 94.19 79 GLU A O 1
ATOM 628 N N . PHE A 1 80 ? -10.305 -2.638 13.754 1.00 95.31 80 PHE A N 1
ATOM 629 C CA . PHE A 1 80 ? -9.979 -3.536 12.653 1.00 95.31 80 PHE A CA 1
ATOM 630 C C . PHE A 1 80 ? -9.681 -2.773 11.358 1.00 95.31 80 PHE A C 1
ATOM 632 O O . PHE A 1 80 ? -9.889 -1.563 11.246 1.00 95.31 80 PHE A O 1
ATOM 639 N N . ILE A 1 81 ? -9.191 -3.514 10.366 1.00 97.81 81 ILE A N 1
ATOM 640 C CA . ILE A 1 81 ? -9.028 -3.057 8.987 1.00 97.81 81 ILE A CA 1
ATOM 641 C C . ILE A 1 81 ? -9.947 -3.916 8.122 1.00 97.81 81 ILE A C 1
ATOM 643 O O . ILE A 1 81 ? -9.828 -5.141 8.114 1.00 97.81 81 ILE A O 1
ATOM 647 N N . LEU A 1 82 ? -10.862 -3.277 7.403 1.00 98.44 82 LEU A N 1
ATOM 648 C CA . LEU A 1 82 ? -11.596 -3.892 6.308 1.00 98.44 82 LEU A CA 1
ATOM 649 C C . LEU A 1 82 ? -10.767 -3.720 5.034 1.00 98.44 82 LEU A C 1
ATOM 651 O O . LEU A 1 82 ? -10.494 -2.594 4.626 1.00 98.44 82 LEU A O 1
ATOM 655 N N . TRP A 1 83 ? -10.371 -4.823 4.407 1.00 98.25 83 TRP A N 1
ATOM 656 C CA . TRP A 1 83 ? -9.642 -4.798 3.141 1.00 98.25 83 TRP A CA 1
ATOM 657 C C . TRP A 1 83 ? -10.420 -5.567 2.080 1.00 98.25 83 TRP A C 1
ATOM 659 O O . TRP A 1 83 ? -10.668 -6.762 2.237 1.00 98.25 83 TRP A O 1
ATOM 669 N N . THR A 1 84 ? -10.824 -4.870 1.018 1.00 98.25 84 THR A N 1
ATOM 670 C CA . THR A 1 84 ? -11.690 -5.412 -0.042 1.00 98.25 84 THR A CA 1
ATOM 671 C C . THR A 1 84 ? -10.964 -5.801 -1.332 1.00 98.25 84 THR A C 1
ATOM 673 O O . THR A 1 84 ? -11.626 -6.010 -2.344 1.00 98.25 84 THR A O 1
ATOM 676 N N . GLY A 1 85 ? -9.645 -6.026 -1.242 1.00 89.38 85 GLY A N 1
ATOM 677 C CA . GLY A 1 85 ? -8.784 -6.492 -2.338 1.00 89.38 85 GLY A CA 1
ATOM 678 C C . GLY A 1 85 ? -8.082 -5.344 -3.009 1.00 89.38 85 GLY A C 1
ATOM 679 O O . GLY A 1 85 ? -8.819 -4.545 -3.591 1.00 89.38 85 GLY A O 1
#

Sequence (85 aa):
MSEHKPPSTRALPLDSYFWHISDFHWDPNYSDKGGACRKTMPGPFRTPGPLGEESCDSPWSLIESAVYAMKAIQGEEFEFILWTG

InterPro domains:
  IPR029052 Metallo-dependent phosphatase-like [SSF56300] (18-85)

Foldseek 3Di:
DDDDDPPPPPPQPPDADEAEEEDQQEQPCADLQDCGRHPDDPDDPPRADPQGDPVDRTYPVVVVVVVVVVCVPQNPRHDYYHYPD